Protein AF-A0A1B6KM30-F1 (afdb_monomer)

Solvent-accessible surface area (backbone atoms only — not comparable to full-atom values): 6094 Å² total; per-residue (Å²): 109,72,67,62,53,43,62,72,30,64,42,26,39,36,40,36,64,49,88,62,64,92,87,67,80,62,44,41,57,54,52,47,53,46,37,36,72,76,68,66,44,68,94,76,73,64,60,79,46,42,44,62,48,75,90,61,59,28,25,32,40,34,34,34,83,47,67,66,59,50,50,55,52,61,71,48,44,72,76,31,68,90,71,71,45,48,67,46,74,47,66,49,71,70,56,48,53,56,56,61,64,68,78,111

Organism: NCBI:txid36148

Nearest PDB structures (foldseek):
  3vai-assembly1_A  TM=5.964E-01  e=2.401E-02  Homo sapiens
  3h7h-assembly1_B  TM=3.916E-01  e=1.048E-01  Homo sapiens
  8p4c-assembly1_Z  TM=3.856E-01  e=1.121E-01  Homo sapiens
  8p4d-assembly1_Z  TM=3.856E-01  e=1.121E-01  Homo sapiens
  6gml-assembly1_Z  TM=3.856E-01  e=1.567E-01  Homo sapiens

pLDDT: mean 85.01, std 10.32, range [48.5, 95.44]

Foldseek 3Di:
DQVVVQVVQVQKKKKAQFDDDPPDPPVVVSVLCCCCVPVVDDSPFDWPDKDADDPPSRIMMTGGPDPVSVVSVVVRQVVCVPVRMHMDGDHPPVVVVVVVVVVD

Radius of gyration: 13.91 Å; Cα contacts (8 Å, |Δi|>4): 144; chains: 1; bounding box: 36×39×31 Å

Sequence (104 aa):
VVDLESRSMRNNLIFKGLKVPEKTTDYCRVVRDFCTSVMGSRDTLWINRAHPLGRNKSTIIAHIPDDADIFYIMSRVKSLKGTGYTVHRDFSWEIRQKRANLVK

Structure (mmCIF, N/CA/C/O backbone):
data_AF-A0A1B6KM30-F1
#
_entry.id   AF-A0A1B6KM30-F1
#
loop_
_atom_site.group_PDB
_atom_site.id
_atom_site.type_symbol
_atom_site.label_atom_id
_atom_site.label_alt_id
_atom_site.label_comp_id
_atom_site.label_asym_id
_atom_site.label_entity_id
_atom_site.label_seq_id
_atom_site.pdbx_PDB_ins_code
_atom_site.Cartn_x
_atom_site.Cartn_y
_atom_site.Cartn_z
_atom_site.occupancy
_atom_site.B_iso_or_equiv
_atom_site.auth_seq_id
_atom_site.auth_comp_id
_atom_site.auth_asym_id
_atom_site.auth_atom_id
_atom_site.pdbx_PDB_model_num
ATOM 1 N N . VAL A 1 1 ? 22.904 6.236 -8.048 1.00 56.16 1 VAL A N 1
ATOM 2 C CA . VAL A 1 1 ? 22.202 6.075 -6.750 1.00 56.16 1 VAL A CA 1
ATOM 3 C C . VAL A 1 1 ? 20.692 6.250 -6.916 1.00 56.16 1 VAL A C 1
ATOM 5 O O . VAL A 1 1 ? 19.988 5.273 -6.713 1.00 56.16 1 VAL A O 1
ATOM 8 N N . VAL A 1 2 ? 20.207 7.392 -7.428 1.00 59.72 2 VAL A N 1
ATOM 9 C CA . VAL A 1 2 ? 18.764 7.662 -7.658 1.00 59.72 2 VAL A CA 1
ATOM 10 C C . VAL A 1 2 ? 18.055 6.626 -8.556 1.00 59.72 2 VAL A C 1
ATOM 12 O O . VAL A 1 2 ? 16.908 6.275 -8.294 1.00 59.72 2 VAL A O 1
ATOM 15 N N . ASP A 1 3 ? 18.723 6.094 -9.589 1.00 65.31 3 ASP A N 1
ATOM 16 C CA . ASP A 1 3 ? 18.131 5.086 -10.495 1.00 65.31 3 ASP A CA 1
ATOM 17 C C . ASP A 1 3 ? 17.905 3.724 -9.805 1.00 65.31 3 ASP A C 1
ATOM 19 O O . ASP A 1 3 ? 16.849 3.115 -9.949 1.00 65.31 3 ASP A O 1
ATOM 23 N N . LEU A 1 4 ? 18.850 3.268 -8.975 1.00 65.88 4 LEU A N 1
ATOM 24 C CA . LEU A 1 4 ? 18.728 1.991 -8.255 1.00 65.88 4 LEU A CA 1
ATOM 25 C C . LEU A 1 4 ? 17.619 2.030 -7.197 1.00 65.88 4 LEU A C 1
ATOM 27 O O . LEU A 1 4 ? 16.844 1.084 -7.077 1.00 65.88 4 LEU A O 1
ATOM 31 N N . GLU A 1 5 ? 17.518 3.139 -6.468 1.00 64.81 5 GLU A N 1
ATOM 32 C CA . GLU A 1 5 ? 16.462 3.364 -5.480 1.00 64.81 5 GLU A CA 1
ATOM 33 C C . GLU A 1 5 ? 15.085 3.499 -6.149 1.00 64.81 5 GLU A C 1
ATOM 35 O O . GLU A 1 5 ? 14.112 2.875 -5.734 1.00 64.81 5 GLU A O 1
ATOM 40 N N . SER A 1 6 ? 15.004 4.214 -7.274 1.00 63.03 6 SER A N 1
ATOM 41 C CA . SER A 1 6 ? 13.756 4.324 -8.040 1.00 63.03 6 SER A CA 1
ATOM 42 C C . SER A 1 6 ? 13.281 2.971 -8.577 1.00 63.03 6 SER A C 1
ATOM 44 O O . SER A 1 6 ? 12.081 2.700 -8.578 1.00 63.03 6 SER A O 1
ATOM 46 N N . ARG A 1 7 ? 14.202 2.095 -9.005 1.00 66.50 7 ARG A N 1
ATOM 47 C CA . ARG A 1 7 ? 13.873 0.732 -9.453 1.00 66.50 7 ARG A CA 1
ATOM 48 C C . ARG A 1 7 ? 13.416 -0.164 -8.305 1.00 66.50 7 ARG A C 1
ATOM 50 O O . ARG A 1 7 ? 12.484 -0.938 -8.503 1.00 66.50 7 ARG A O 1
ATOM 57 N N . SER A 1 8 ? 14.018 -0.049 -7.119 1.00 67.56 8 SER A N 1
ATOM 58 C CA . SER A 1 8 ? 13.625 -0.855 -5.954 1.00 67.56 8 SER A CA 1
ATOM 59 C C . SER A 1 8 ? 12.277 -0.426 -5.357 1.00 67.56 8 SER A C 1
ATOM 61 O O . SER A 1 8 ? 11.554 -1.263 -4.817 1.00 67.56 8 SER A O 1
ATOM 63 N N . MET A 1 9 ? 11.913 0.855 -5.489 1.00 75.19 9 MET A N 1
ATOM 64 C CA . MET A 1 9 ? 10.659 1.428 -4.977 1.00 75.19 9 MET A CA 1
ATOM 65 C C . MET A 1 9 ? 9.504 1.396 -5.983 1.00 75.19 9 MET A C 1
ATOM 67 O O . MET A 1 9 ? 8.349 1.554 -5.593 1.00 75.19 9 MET A O 1
ATOM 71 N N . ARG A 1 10 ? 9.786 1.171 -7.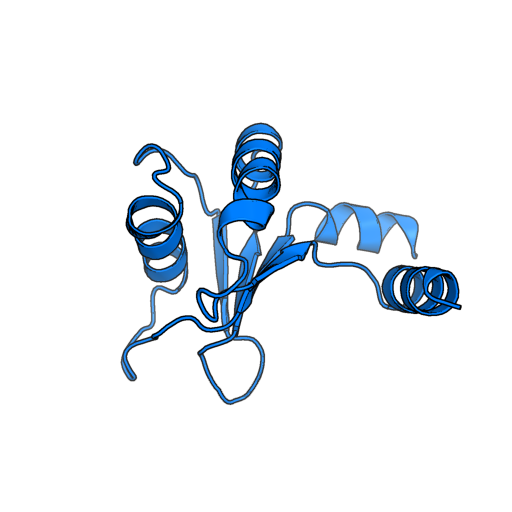274 1.00 80.00 10 ARG A N 1
ATOM 72 C CA . ARG A 1 10 ? 8.801 1.200 -8.373 1.00 80.00 10 ARG A CA 1
ATOM 73 C C . ARG A 1 10 ? 7.553 0.361 -8.096 1.00 80.00 10 ARG A C 1
ATOM 75 O O . ARG A 1 10 ? 6.451 0.738 -8.504 1.00 80.00 10 ARG A O 1
ATOM 82 N N . ASN A 1 11 ? 7.766 -0.749 -7.399 1.00 89.19 11 ASN A N 1
ATOM 83 C CA . ASN A 1 11 ? 6.772 -1.774 -7.136 1.00 89.19 11 ASN A CA 1
ATOM 84 C C . ASN A 1 11 ? 6.156 -1.663 -5.732 1.00 89.19 11 ASN A C 1
ATOM 86 O O . ASN A 1 11 ? 5.428 -2.549 -5.290 1.00 89.19 11 ASN A O 1
ATOM 90 N N . ASN A 1 12 ?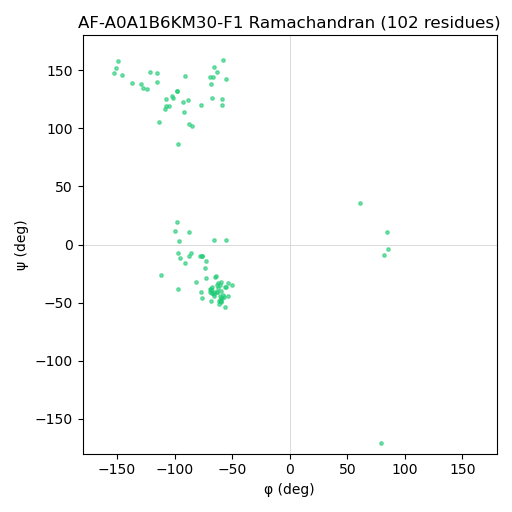 6.412 -0.554 -5.036 1.00 93.94 12 ASN A N 1
ATOM 91 C CA . ASN A 1 12 ? 5.823 -0.269 -3.741 1.00 93.94 12 ASN A CA 1
ATOM 92 C C . ASN A 1 12 ? 4.618 0.670 -3.880 1.00 93.94 12 ASN A C 1
ATOM 94 O O . ASN A 1 12 ? 4.690 1.739 -4.498 1.00 93.94 12 ASN A O 1
ATOM 98 N N . LEU A 1 13 ? 3.519 0.299 -3.227 1.00 94.81 13 LEU A N 1
ATOM 99 C CA . LEU A 1 13 ? 2.344 1.143 -3.044 1.00 94.81 13 LEU A CA 1
ATOM 100 C C . LEU A 1 13 ? 2.142 1.447 -1.559 1.00 94.81 13 LEU A C 1
ATOM 102 O O . LEU A 1 13 ? 2.294 0.578 -0.702 1.00 94.81 13 LEU A O 1
ATOM 106 N N . ILE A 1 14 ? 1.773 2.691 -1.265 1.00 95.06 14 ILE A N 1
ATOM 107 C CA . ILE A 1 14 ? 1.443 3.164 0.076 1.00 95.06 14 ILE A CA 1
ATOM 108 C C . ILE A 1 14 ? -0.073 3.307 0.183 1.00 95.06 14 ILE A C 1
ATOM 110 O O . ILE A 1 14 ? -0.683 4.125 -0.512 1.00 95.06 14 ILE A O 1
ATOM 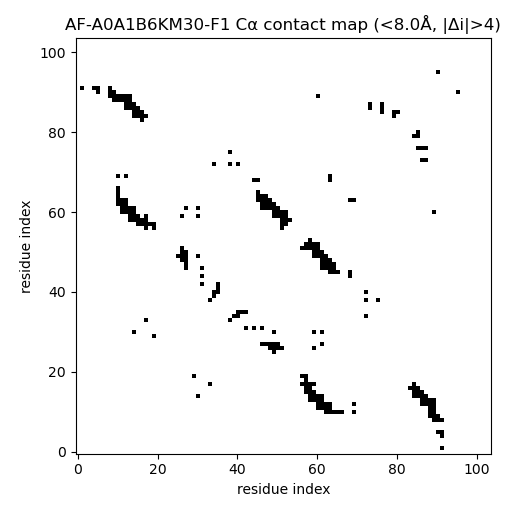114 N N . PHE A 1 15 ? -0.654 2.553 1.107 1.00 95.12 15 PHE A N 1
ATOM 115 C CA . PHE A 1 15 ? -2.068 2.536 1.454 1.00 95.12 15 PHE A CA 1
ATOM 116 C C . PHE A 1 15 ? -2.279 3.329 2.743 1.00 95.12 15 PHE A C 1
ATOM 118 O O . PHE A 1 15 ? -1.605 3.081 3.740 1.00 95.12 15 PHE A O 1
ATOM 125 N N . LYS A 1 16 ? -3.200 4.292 2.730 1.00 94.50 16 LYS A N 1
ATOM 126 C CA . LYS A 1 16 ? -3.515 5.176 3.862 1.00 94.50 16 LYS A CA 1
ATOM 127 C C . LYS A 1 16 ? -4.978 5.056 4.259 1.00 94.50 16 LYS A C 1
ATOM 129 O O . LYS A 1 16 ? -5.843 4.879 3.402 1.00 94.50 16 LYS A O 1
ATOM 134 N N . GLY A 1 17 ? -5.232 5.241 5.554 1.00 91.69 17 GLY A N 1
ATOM 135 C CA . GLY A 1 17 ? -6.574 5.209 6.138 1.00 91.69 17 GLY A CA 1
ATOM 136 C C . GLY A 1 17 ? -7.050 3.799 6.486 1.00 91.69 17 GLY A C 1
ATOM 137 O O . GLY A 1 17 ? -8.222 3.618 6.795 1.00 91.69 17 GLY A O 1
ATOM 138 N N . LEU A 1 18 ? -6.163 2.800 6.445 1.00 91.81 18 LEU A N 1
ATOM 139 C CA . LEU A 1 18 ? -6.525 1.415 6.724 1.00 91.81 18 LEU A CA 1
ATOM 140 C C . LEU A 1 18 ? -6.878 1.227 8.202 1.00 91.81 18 LEU A C 1
ATOM 142 O O . LEU A 1 18 ? -6.197 1.736 9.096 1.00 91.81 18 LEU A O 1
ATOM 146 N N . LYS A 1 19 ? -7.935 0.455 8.458 1.00 88.25 19 LYS A N 1
ATOM 147 C CA . LYS A 1 19 ? -8.300 0.014 9.806 1.00 88.25 19 LYS A CA 1
ATOM 148 C C . LYS A 1 19 ? -7.548 -1.274 10.108 1.00 88.25 19 LYS A C 1
ATOM 150 O O . LYS A 1 19 ? -7.896 -2.329 9.590 1.00 88.25 19 LYS A O 1
ATOM 155 N N . VAL A 1 20 ? -6.503 -1.172 10.923 1.00 87.62 20 VAL A N 1
ATOM 156 C CA . VAL A 1 20 ? -5.651 -2.309 11.284 1.00 87.62 20 VAL A CA 1
ATOM 157 C C . VAL A 1 20 ? -5.931 -2.718 12.729 1.00 87.62 20 VAL A C 1
ATOM 159 O O . VAL A 1 20 ? -5.714 -1.900 13.624 1.00 87.62 20 VAL A O 1
ATOM 162 N N . PRO A 1 21 ? -6.386 -3.958 12.986 1.00 85.62 21 PRO A N 1
ATOM 163 C CA . PRO A 1 21 ? -6.525 -4.474 14.346 1.00 85.62 21 PRO A CA 1
ATOM 164 C C . PRO A 1 21 ? -5.202 -4.390 15.121 1.00 85.62 21 PRO A C 1
ATOM 166 O O . PRO A 1 21 ? -4.139 -4.664 14.560 1.00 85.62 21 PRO A O 1
ATOM 169 N N . GLU A 1 22 ? -5.242 -4.069 16.417 1.00 81.56 22 GLU A N 1
ATOM 170 C CA . GLU A 1 22 ? -4.031 -3.805 17.219 1.00 81.56 22 GLU A CA 1
ATOM 171 C C . GLU A 1 22 ? -3.011 -4.953 17.199 1.00 81.56 22 GLU A C 1
ATOM 173 O O . GLU A 1 22 ? -1.801 -4.709 17.128 1.00 81.56 22 GLU A O 1
ATOM 178 N N . LYS A 1 23 ? -3.504 -6.198 17.185 1.00 85.19 23 LYS A N 1
ATOM 179 C CA . LYS A 1 23 ? -2.713 -7.439 17.198 1.00 85.19 23 LYS A CA 1
ATOM 180 C C . LYS A 1 23 ? -2.300 -7.938 15.806 1.00 85.19 23 LYS A C 1
ATOM 182 O O . LYS A 1 23 ? -1.823 -9.061 15.682 1.00 85.19 23 LYS A O 1
ATOM 187 N N . THR A 1 24 ? -2.480 -7.138 14.756 1.00 87.00 24 THR A N 1
ATOM 188 C CA . THR A 1 24 ? -2.115 -7.548 13.394 1.00 87.00 24 THR A CA 1
ATOM 189 C C . THR A 1 24 ? -0.604 -7.694 13.247 1.00 87.00 24 THR A C 1
ATOM 191 O O . THR A 1 24 ? 0.151 -6.750 13.495 1.00 87.00 24 THR A O 1
ATOM 194 N N . THR A 1 25 ? -0.186 -8.869 12.785 1.00 87.44 25 THR A N 1
ATOM 195 C CA . THR A 1 25 ? 1.187 -9.180 12.364 1.00 87.44 25 THR A CA 1
ATOM 196 C C . THR A 1 25 ? 1.287 -9.408 10.853 1.00 87.44 25 THR A C 1
ATOM 198 O O . THR A 1 25 ? 2.330 -9.130 10.268 1.00 87.44 25 THR A O 1
ATOM 201 N N . ASP A 1 26 ? 0.195 -9.830 10.207 1.00 92.69 26 ASP A N 1
ATOM 202 C CA . ASP A 1 26 ? 0.116 -10.054 8.761 1.00 92.69 26 ASP A CA 1
ATOM 203 C C . ASP A 1 26 ? -0.493 -8.846 8.032 1.00 92.69 26 ASP A C 1
ATOM 205 O O . ASP A 1 26 ? -1.698 -8.755 7.781 1.00 92.69 26 ASP A O 1
ATOM 209 N N . TYR A 1 27 ? 0.368 -7.894 7.684 1.00 94.12 27 TYR A N 1
ATOM 210 C CA . TYR A 1 27 ? -0.023 -6.712 6.914 1.00 94.12 27 TYR A CA 1
ATOM 211 C C . TYR A 1 27 ? -0.284 -7.029 5.434 1.00 94.12 27 TYR A C 1
ATOM 213 O O . TYR A 1 27 ? -0.981 -6.262 4.769 1.00 94.12 27 TYR A O 1
ATOM 221 N N . CYS A 1 28 ? 0.230 -8.150 4.911 1.00 94.62 28 CYS A N 1
ATOM 222 C CA . CYS A 1 28 ? -0.054 -8.577 3.542 1.00 94.62 28 CYS A CA 1
ATOM 223 C C . CYS A 1 28 ? -1.534 -8.935 3.410 1.00 94.62 28 CYS A C 1
ATOM 225 O O . CYS A 1 28 ? -2.194 -8.488 2.473 1.00 94.62 28 CYS A O 1
ATOM 227 N N . ARG A 1 29 ? -2.073 -9.677 4.384 1.00 92.81 29 ARG A N 1
ATOM 228 C CA . ARG A 1 29 ? -3.502 -9.989 4.442 1.00 92.81 29 ARG A CA 1
ATOM 229 C C . ARG A 1 29 ? -4.364 -8.735 4.529 1.00 92.81 29 ARG A C 1
ATOM 231 O O . ARG A 1 29 ? -5.299 -8.615 3.753 1.00 92.81 29 ARG A O 1
ATOM 238 N N . VAL A 1 30 ? -4.017 -7.770 5.382 1.00 93.62 30 VAL A N 1
ATOM 239 C CA . VAL A 1 30 ? -4.784 -6.512 5.497 1.00 93.62 30 VAL A CA 1
ATOM 240 C C . VAL A 1 30 ? -4.886 -5.775 4.162 1.00 93.62 30 VAL A C 1
ATOM 242 O O . VAL A 1 30 ? -5.959 -5.302 3.794 1.00 93.62 30 VAL A O 1
ATOM 245 N N . VAL A 1 31 ? -3.776 -5.664 3.430 1.00 93.88 31 VAL A N 1
ATOM 246 C CA . VAL A 1 31 ? -3.772 -4.984 2.128 1.00 93.88 31 VAL A CA 1
ATOM 247 C C . VAL A 1 31 ? -4.566 -5.786 1.093 1.00 93.88 31 VAL A C 1
ATOM 249 O O . VAL A 1 31 ? -5.304 -5.186 0.313 1.00 93.88 31 VAL A O 1
ATOM 252 N N . ARG A 1 32 ? -4.486 -7.124 1.112 1.00 92.62 32 ARG A N 1
ATOM 253 C CA . ARG A 1 32 ? -5.298 -7.984 0.236 1.00 92.62 32 ARG A CA 1
ATOM 254 C C . ARG A 1 32 ? -6.789 -7.803 0.508 1.00 92.62 32 ARG A C 1
ATOM 256 O O . ARG A 1 32 ? -7.534 -7.500 -0.417 1.00 92.62 32 ARG A O 1
ATOM 263 N N . ASP A 1 33 ? -7.191 -7.897 1.772 1.00 91.88 33 ASP A N 1
ATOM 264 C CA . ASP A 1 33 ? -8.580 -7.750 2.207 1.00 91.88 33 ASP A CA 1
ATOM 265 C C . ASP A 1 33 ? -9.126 -6.365 1.827 1.00 91.88 33 ASP A C 1
ATOM 267 O O . ASP A 1 33 ? -10.256 -6.245 1.352 1.00 91.88 33 ASP A O 1
ATOM 271 N N . PHE A 1 34 ? -8.314 -5.310 1.963 1.00 92.44 34 PHE A N 1
ATOM 272 C CA . PHE A 1 34 ? -8.661 -3.967 1.496 1.00 92.44 34 PHE A CA 1
ATOM 273 C C . PHE A 1 34 ? -8.876 -3.917 -0.023 1.00 92.44 34 PHE A C 1
ATOM 275 O O . PHE A 1 34 ? -9.884 -3.380 -0.483 1.00 92.44 34 PHE A O 1
ATOM 282 N N . CYS A 1 35 ? -7.961 -4.476 -0.815 1.00 90.94 35 CYS A N 1
ATOM 283 C CA . CYS A 1 35 ? -8.102 -4.481 -2.268 1.00 90.94 35 CYS A CA 1
ATOM 284 C C . CYS A 1 35 ? -9.340 -5.277 -2.718 1.00 90.94 35 CYS A C 1
ATOM 286 O O . CYS A 1 35 ? -10.079 -4.812 -3.590 1.00 90.94 35 CYS A O 1
ATOM 288 N N . THR A 1 36 ? -9.626 -6.422 -2.093 1.00 90.25 36 THR A N 1
ATOM 289 C CA . THR A 1 36 ? -10.802 -7.236 -2.429 1.00 90.25 36 THR A CA 1
ATOM 290 C C . THR A 1 36 ? -12.093 -6.517 -2.036 1.00 90.25 36 THR A C 1
ATOM 292 O O . THR A 1 36 ? -12.991 -6.371 -2.863 1.00 90.25 36 THR A O 1
ATOM 295 N N . SER A 1 37 ? -12.178 -5.989 -0.810 1.00 87.94 37 SER A N 1
ATOM 296 C CA . SER A 1 37 ? -13.411 -5.380 -0.283 1.00 87.94 37 SER A CA 1
ATOM 297 C C . SER A 1 37 ? -13.708 -3.977 -0.817 1.00 87.94 37 SER A C 1
ATOM 299 O O . SER A 1 37 ? -14.861 -3.667 -1.106 1.00 87.94 37 SER A O 1
ATOM 301 N N . VAL A 1 38 ? -12.693 -3.117 -0.952 1.00 85.69 38 VAL A N 1
ATOM 302 C CA . VAL A 1 38 ? -12.876 -1.700 -1.317 1.00 85.69 38 VAL A CA 1
ATOM 303 C C . VAL A 1 38 ? -12.660 -1.470 -2.807 1.00 85.69 38 VAL A C 1
ATOM 305 O O . VAL A 1 38 ? -13.368 -0.674 -3.420 1.00 85.69 38 VAL A O 1
ATOM 308 N N . MET A 1 39 ? -11.682 -2.151 -3.410 1.00 83.44 39 MET A N 1
ATOM 309 C CA . MET A 1 39 ? -11.363 -1.972 -4.829 1.00 83.44 39 MET A CA 1
ATOM 310 C C . MET A 1 39 ? -12.012 -3.025 -5.727 1.00 83.44 39 MET A C 1
ATOM 312 O O . MET A 1 39 ? -11.932 -2.888 -6.949 1.00 83.44 39 MET A O 1
ATOM 316 N N . GLY A 1 40 ? -12.650 -4.060 -5.171 1.00 80.50 40 GLY A N 1
ATOM 317 C CA . GLY A 1 40 ? -13.227 -5.157 -5.947 1.00 80.50 40 GLY A CA 1
ATOM 318 C C . GLY A 1 40 ? -12.171 -5.906 -6.760 1.00 80.50 40 GLY A C 1
ATOM 319 O O . GLY A 1 40 ? -12.411 -6.237 -7.922 1.00 80.50 40 GLY A O 1
ATOM 320 N N . SER A 1 41 ? -10.954 -6.067 -6.228 1.00 74.69 41 SER A N 1
ATOM 321 C CA . SER A 1 41 ? -9.925 -6.890 -6.870 1.00 74.69 41 SER A CA 1
ATOM 322 C C . SER A 1 41 ? -10.318 -8.359 -6.909 1.00 74.69 41 SER A C 1
ATOM 324 O O . SER A 1 41 ? -11.044 -8.845 -6.047 1.00 74.69 41 SER A O 1
ATOM 326 N N . ARG A 1 42 ? -9.788 -9.081 -7.901 1.00 67.19 42 ARG A N 1
ATOM 327 C CA . ARG A 1 42 ? -9.796 -10.545 -7.870 1.00 67.19 42 ARG A CA 1
ATOM 328 C C . ARG A 1 42 ? -8.964 -11.004 -6.671 1.00 67.19 42 ARG A C 1
ATOM 330 O O . ARG A 1 42 ? -7.973 -10.357 -6.332 1.00 67.19 42 ARG A O 1
ATOM 337 N N . ASP A 1 43 ? -9.333 -12.133 -6.080 1.00 66.56 43 ASP A N 1
ATOM 338 C CA . ASP A 1 43 ? -8.678 -12.709 -4.892 1.00 66.56 43 ASP A CA 1
ATOM 339 C C . ASP A 1 43 ? -7.220 -13.164 -5.137 1.00 66.56 43 ASP A C 1
ATOM 341 O O . ASP A 1 43 ? -6.558 -13.726 -4.270 1.00 66.56 43 ASP A O 1
ATOM 345 N N . THR A 1 44 ? -6.700 -12.911 -6.339 1.00 72.56 44 THR A N 1
ATOM 346 C CA . THR A 1 44 ? -5.398 -13.351 -6.837 1.00 72.56 44 THR A CA 1
ATOM 347 C C . THR A 1 44 ? -4.285 -12.315 -6.678 1.00 72.56 44 THR A C 1
ATOM 349 O O . THR A 1 44 ? -3.178 -12.581 -7.134 1.00 72.56 44 THR A O 1
ATOM 352 N N . LEU A 1 45 ? -4.539 -11.145 -6.070 1.00 86.81 45 LEU A N 1
ATOM 353 C CA . LEU A 1 45 ? -3.502 -10.118 -5.884 1.00 86.81 45 LEU A CA 1
ATOM 354 C C . LEU A 1 45 ? -2.319 -10.664 -5.074 1.00 86.81 45 LEU A C 1
ATOM 356 O O . LEU A 1 45 ? -2.461 -11.034 -3.896 1.00 86.81 45 LEU A O 1
ATOM 360 N N . TRP A 1 46 ? -1.132 -10.648 -5.683 1.00 88.88 46 TRP A N 1
ATOM 361 C CA . TRP A 1 46 ? 0.080 -11.108 -5.020 1.00 88.88 46 TRP A CA 1
ATOM 362 C C . TRP A 1 46 ? 0.801 -9.955 -4.324 1.00 88.88 46 TRP A C 1
ATOM 364 O O . TRP A 1 46 ? 1.358 -9.045 -4.935 1.00 88.88 46 TRP A O 1
ATOM 374 N N . ILE A 1 47 ? 0.837 -10.034 -2.995 1.00 92.81 47 ILE A N 1
ATOM 375 C CA . ILE A 1 47 ? 1.588 -9.118 -2.141 1.00 92.81 47 ILE A CA 1
ATOM 376 C C . ILE A 1 47 ? 2.783 -9.881 -1.580 1.00 92.81 47 ILE A C 1
ATOM 378 O O . ILE A 1 47 ? 2.607 -10.848 -0.841 1.00 92.81 47 ILE A O 1
ATOM 382 N N . ASN A 1 48 ? 3.995 -9.449 -1.933 1.00 93.56 48 ASN A N 1
ATOM 383 C CA . ASN A 1 48 ? 5.229 -10.112 -1.501 1.00 93.56 48 ASN A CA 1
ATOM 384 C C . ASN A 1 48 ? 5.565 -9.784 -0.043 1.00 93.56 48 ASN A C 1
ATOM 386 O O . ASN A 1 48 ? 5.888 -10.658 0.752 1.00 93.56 48 ASN A O 1
ATOM 390 N N . ARG A 1 49 ? 5.481 -8.500 0.314 1.00 94.19 49 ARG A N 1
ATOM 391 C CA . ARG A 1 49 ? 5.743 -8.011 1.672 1.00 94.19 49 ARG A CA 1
ATOM 392 C C . ARG A 1 49 ? 4.961 -6.738 1.942 1.00 94.19 49 ARG A C 1
ATOM 394 O O . ARG A 1 49 ? 4.795 -5.922 1.037 1.00 94.19 49 ARG A O 1
ATOM 401 N N . ALA A 1 50 ? 4.550 -6.545 3.188 1.00 95.06 50 ALA A N 1
ATOM 402 C CA . ALA A 1 50 ? 3.899 -5.328 3.642 1.00 95.06 50 ALA A CA 1
ATOM 403 C C . ALA A 1 50 ? 4.285 -5.018 5.088 1.00 95.06 50 ALA A C 1
ATOM 405 O O . ALA A 1 50 ? 4.500 -5.927 5.889 1.00 95.06 50 ALA A O 1
ATOM 406 N N . HIS A 1 51 ? 4.387 -3.734 5.416 1.00 93.69 51 HIS A N 1
ATOM 407 C CA . HIS A 1 51 ? 4.689 -3.276 6.769 1.00 93.69 51 HIS A CA 1
ATOM 408 C C . HIS A 1 51 ? 4.069 -1.900 7.038 1.00 93.69 51 HIS A C 1
ATOM 410 O O . HIS A 1 51 ? 3.858 -1.120 6.103 1.00 93.69 51 HIS A O 1
ATOM 416 N N . PRO A 1 52 ? 3.748 -1.585 8.304 1.00 93.69 52 PRO A N 1
ATOM 417 C CA . PRO A 1 52 ? 3.201 -0.289 8.657 1.00 93.69 52 PRO A CA 1
ATOM 418 C C . PRO A 1 52 ? 4.268 0.800 8.504 1.00 93.69 52 PRO A C 1
ATOM 420 O O . PRO A 1 52 ? 5.443 0.594 8.807 1.00 93.69 52 PRO A O 1
ATOM 423 N N . LEU A 1 53 ? 3.840 1.981 8.069 1.00 89.81 53 LEU A N 1
ATOM 424 C CA . LEU A 1 53 ? 4.630 3.203 8.096 1.00 89.81 53 LEU A CA 1
ATOM 425 C C . LEU A 1 53 ? 4.192 4.065 9.282 1.00 89.81 53 LEU A C 1
ATOM 427 O O . LEU A 1 53 ? 3.023 4.427 9.398 1.00 89.81 53 LEU A O 1
ATOM 431 N N . GLY A 1 54 ? 5.154 4.454 10.119 1.00 81.38 54 GLY A N 1
ATOM 432 C CA . GLY A 1 54 ? 4.911 5.323 11.270 1.00 81.38 54 GLY A CA 1
ATOM 433 C C . GLY A 1 54 ? 4.309 4.602 12.481 1.00 81.38 54 GLY A C 1
ATOM 434 O O . GLY A 1 54 ? 4.256 3.377 12.549 1.00 81.38 54 GLY A O 1
ATOM 435 N N . ARG A 1 55 ? 3.897 5.387 13.485 1.00 74.56 55 ARG A N 1
ATOM 436 C CA . ARG A 1 55 ? 3.370 4.867 14.763 1.00 74.56 55 ARG A CA 1
ATOM 437 C C . ARG A 1 55 ? 1.899 4.460 14.673 1.00 74.56 55 ARG A C 1
ATOM 439 O O . ARG A 1 55 ? 1.470 3.522 15.337 1.00 74.56 55 ARG A O 1
ATOM 446 N N . ASN A 1 56 ? 1.128 5.160 13.846 1.00 73.00 56 ASN A N 1
ATOM 447 C CA . ASN A 1 56 ? -0.253 4.833 13.536 1.00 73.00 56 ASN A CA 1
ATOM 448 C C . ASN A 1 56 ? -0.262 3.805 12.398 1.00 73.00 56 ASN A C 1
ATOM 450 O O . ASN A 1 56 ? -0.094 4.152 11.235 1.00 73.00 56 ASN A O 1
ATOM 454 N N . LYS A 1 57 ? -0.482 2.526 12.728 1.00 82.69 57 LYS A N 1
ATOM 455 C CA . LYS A 1 57 ? -0.502 1.377 11.794 1.00 82.69 57 LYS A CA 1
ATOM 456 C C . LYS A 1 57 ? -1.494 1.502 10.612 1.00 82.69 57 LYS A C 1
ATOM 458 O O . LYS A 1 57 ? -1.635 0.567 9.839 1.00 82.69 57 LYS A O 1
ATOM 463 N N . SER A 1 58 ? -2.189 2.631 10.467 1.00 87.38 58 SER A N 1
ATOM 464 C CA . SER A 1 58 ? -3.157 2.943 9.412 1.00 87.38 58 SER A CA 1
ATOM 465 C C . SER A 1 58 ? -2.538 3.300 8.060 1.00 87.38 58 SER A C 1
ATOM 467 O O . SER A 1 58 ? -3.261 3.411 7.065 1.00 87.38 58 SER A O 1
ATOM 469 N N . THR A 1 59 ? -1.220 3.500 8.014 1.00 94.06 59 THR A N 1
ATOM 470 C CA . THR A 1 59 ? -0.472 3.597 6.761 1.00 94.06 59 THR A CA 1
ATOM 471 C C . THR A 1 59 ? 0.348 2.331 6.583 1.00 94.06 59 THR A C 1
ATOM 473 O O . THR A 1 59 ? 1.131 1.990 7.462 1.00 94.06 59 THR A O 1
ATOM 476 N N . ILE A 1 60 ? 0.188 1.640 5.459 1.00 95.44 60 ILE A N 1
ATOM 477 C CA . ILE A 1 60 ? 0.943 0.429 5.126 1.00 95.44 60 ILE A CA 1
ATOM 478 C C . ILE A 1 60 ? 1.631 0.650 3.787 1.00 95.44 60 ILE A C 1
ATOM 480 O O . ILE A 1 60 ? 1.001 1.101 2.832 1.00 95.44 60 ILE A O 1
ATOM 484 N N . ILE A 1 61 ? 2.910 0.307 3.706 1.00 95.12 61 ILE A N 1
ATOM 485 C CA . ILE A 1 61 ? 3.609 0.152 2.433 1.00 95.12 61 ILE A CA 1
ATOM 486 C C . ILE A 1 61 ? 3.646 -1.329 2.070 1.00 95.12 61 ILE A C 1
ATOM 488 O O . ILE A 1 61 ? 3.969 -2.175 2.906 1.00 95.12 61 ILE A O 1
ATOM 492 N N . ALA A 1 62 ? 3.296 -1.643 0.828 1.00 95.44 62 ALA A N 1
ATOM 493 C CA . ALA A 1 62 ? 3.287 -3.002 0.312 1.00 95.44 62 ALA A CA 1
ATOM 494 C C . ALA A 1 62 ? 4.053 -3.082 -1.005 1.00 95.44 62 ALA A C 1
ATOM 496 O O . ALA A 1 62 ? 3.908 -2.219 -1.869 1.00 95.44 62 ALA A O 1
ATOM 497 N N . HIS A 1 63 ? 4.846 -4.138 -1.149 1.00 95.00 63 HIS A N 1
ATOM 498 C CA . HIS A 1 63 ? 5.536 -4.479 -2.383 1.00 95.00 63 HIS A CA 1
ATOM 499 C C . HIS A 1 63 ? 4.683 -5.444 -3.206 1.00 95.00 63 HIS A C 1
ATOM 501 O O . HIS A 1 63 ? 4.385 -6.559 -2.759 1.00 95.00 63 HIS A O 1
ATOM 507 N N . ILE A 1 64 ? 4.374 -5.035 -4.431 1.00 93.69 64 ILE A N 1
ATOM 508 C CA . ILE A 1 64 ? 3.554 -5.763 -5.397 1.00 93.69 64 ILE A CA 1
ATOM 509 C C . ILE A 1 64 ? 4.460 -6.167 -6.564 1.00 93.69 64 ILE A C 1
ATOM 511 O O . ILE A 1 64 ? 4.877 -5.302 -7.329 1.00 93.69 64 ILE A O 1
ATOM 515 N N . PRO A 1 65 ? 4.852 -7.448 -6.686 1.00 90.69 65 PRO A N 1
ATOM 516 C CA . PRO A 1 65 ? 5.823 -7.869 -7.697 1.00 90.69 65 PRO A CA 1
ATOM 517 C C . PRO A 1 65 ? 5.344 -7.669 -9.130 1.00 90.69 65 PRO A C 1
ATOM 519 O O . PRO A 1 65 ? 6.162 -7.354 -9.989 1.00 90.69 65 PRO A O 1
ATOM 522 N N . ASP A 1 66 ? 4.047 -7.855 -9.372 1.00 90.12 66 ASP A N 1
ATOM 523 C CA . ASP A 1 66 ? 3.469 -7.808 -10.708 1.00 90.12 66 ASP A CA 1
ATOM 524 C C . ASP A 1 66 ? 3.061 -6.377 -11.095 1.00 90.12 66 ASP A C 1
ATOM 526 O O . ASP A 1 66 ? 2.276 -5.708 -10.414 1.00 90.12 66 ASP A O 1
ATOM 530 N N . ASP A 1 67 ? 3.585 -5.911 -12.228 1.00 88.19 67 ASP A N 1
ATOM 531 C CA . ASP A 1 67 ? 3.252 -4.608 -12.797 1.00 88.19 67 ASP A CA 1
ATOM 532 C C . ASP A 1 67 ? 1.766 -4.542 -13.224 1.00 88.19 67 ASP A C 1
ATOM 534 O O . ASP A 1 67 ? 1.164 -3.463 -13.172 1.00 88.19 67 ASP A O 1
ATOM 538 N N . ALA A 1 68 ? 1.145 -5.675 -13.587 1.00 89.19 68 ALA A N 1
ATOM 539 C CA . ALA A 1 68 ? -0.279 -5.755 -13.919 1.00 89.19 68 ALA A CA 1
ATOM 540 C C . ALA A 1 68 ? -1.168 -5.468 -12.698 1.00 89.19 68 ALA A C 1
ATOM 542 O O . ALA A 1 68 ? -2.119 -4.686 -12.794 1.00 89.19 68 ALA A O 1
ATOM 543 N N . ASP A 1 69 ? -0.814 -6.018 -11.535 1.00 90.06 69 ASP A N 1
ATOM 544 C CA . ASP A 1 69 ? -1.507 -5.778 -10.266 1.00 90.06 69 ASP A CA 1
ATOM 545 C C . ASP A 1 69 ? -1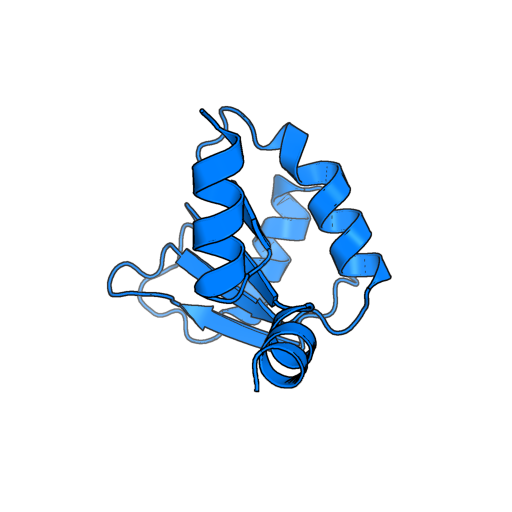.366 -4.315 -9.825 1.00 90.06 69 ASP A C 1
ATOM 547 O O . ASP A 1 69 ? -2.340 -3.677 -9.408 1.00 90.06 69 ASP A O 1
ATOM 551 N N . ILE A 1 70 ? -0.173 -3.732 -9.990 1.00 91.38 70 ILE A N 1
ATOM 552 C CA . ILE A 1 70 ? 0.050 -2.301 -9.744 1.00 91.38 70 ILE A CA 1
ATOM 553 C C . ILE A 1 70 ? -0.840 -1.461 -10.656 1.00 91.38 70 ILE A C 1
ATOM 555 O O . ILE A 1 70 ? -1.501 -0.531 -10.185 1.00 91.38 70 ILE A O 1
ATOM 559 N N . PHE A 1 71 ? -0.860 -1.752 -11.958 1.00 89.62 71 PHE A N 1
ATOM 560 C CA . PHE A 1 71 ? -1.677 -1.011 -12.914 1.00 89.62 71 PHE A CA 1
ATOM 561 C C . PHE A 1 71 ? -3.164 -1.107 -12.564 1.00 89.62 71 PHE A C 1
ATOM 563 O O . PHE A 1 71 ? -3.858 -0.086 -12.525 1.00 89.62 71 PHE A O 1
ATOM 570 N N . TYR A 1 72 ? -3.633 -2.309 -12.231 1.00 89.94 72 TYR A N 1
ATOM 571 C CA . TYR A 1 72 ? -5.000 -2.552 -11.798 1.00 89.94 72 TYR A CA 1
ATOM 572 C C . TYR A 1 72 ? -5.371 -1.695 -10.585 1.00 89.94 72 TYR A C 1
ATOM 574 O O . TYR A 1 72 ? -6.343 -0.937 -10.642 1.00 89.94 72 TYR A O 1
ATOM 582 N N . ILE A 1 73 ? -4.574 -1.747 -9.514 1.00 91.56 73 ILE A N 1
ATOM 583 C CA . ILE A 1 73 ? -4.816 -0.969 -8.292 1.00 91.56 73 ILE A CA 1
ATOM 584 C C . ILE A 1 73 ? -4.818 0.527 -8.609 1.00 91.56 73 ILE A C 1
ATOM 586 O O . ILE A 1 73 ? -5.758 1.239 -8.252 1.00 91.56 73 ILE A O 1
ATOM 590 N N . MET A 1 74 ? -3.806 1.006 -9.337 1.00 91.69 74 MET A N 1
ATOM 591 C CA . MET A 1 74 ? -3.665 2.423 -9.679 1.00 91.69 74 MET A CA 1
ATOM 592 C C . MET A 1 74 ? -4.822 2.943 -10.544 1.00 91.69 74 MET A C 1
ATOM 594 O O . MET A 1 74 ? -5.238 4.089 -10.367 1.00 91.69 74 MET A O 1
ATOM 598 N N . SER A 1 75 ? -5.391 2.110 -11.423 1.00 90.94 75 SER A N 1
ATOM 599 C CA . SER A 1 75 ? -6.565 2.470 -12.233 1.00 90.94 75 SER A CA 1
ATOM 600 C C . SER A 1 75 ? -7.819 2.735 -11.387 1.00 90.94 75 SER A C 1
ATOM 602 O O . SER A 1 75 ? -8.665 3.546 -11.768 1.00 90.94 75 SER A O 1
ATOM 604 N N . ARG A 1 76 ? -7.905 2.121 -10.200 1.00 90.38 76 ARG A N 1
ATOM 605 C CA . ARG A 1 76 ? -9.048 2.219 -9.281 1.00 90.38 76 ARG A CA 1
ATOM 606 C C . ARG A 1 76 ? -8.885 3.278 -8.202 1.00 90.38 76 ARG A C 1
ATOM 608 O O . ARG A 1 76 ? -9.862 3.656 -7.576 1.00 90.38 76 ARG A O 1
ATOM 615 N N . VAL A 1 77 ? -7.695 3.847 -8.019 1.00 91.94 77 VAL A N 1
ATOM 616 C CA . VAL A 1 77 ? -7.445 4.871 -6.984 1.00 91.94 77 VAL A CA 1
ATOM 617 C C . VAL A 1 77 ? -8.416 6.049 -7.067 1.00 91.94 77 VAL A C 1
ATOM 619 O O . VAL A 1 77 ? -8.812 6.592 -6.037 1.00 91.94 77 VAL A O 1
ATOM 622 N N . LYS A 1 78 ? -8.856 6.427 -8.274 1.00 88.88 78 LYS A N 1
ATOM 623 C CA . LYS A 1 78 ? -9.835 7.509 -8.457 1.00 88.88 78 LYS A CA 1
ATOM 624 C C . LYS A 1 78 ? -11.170 7.235 -7.753 1.00 88.88 78 LYS A C 1
ATOM 626 O O . LYS A 1 78 ? -11.783 8.190 -7.282 1.00 88.88 78 LYS A O 1
ATOM 631 N N . SER A 1 79 ? -11.598 5.974 -7.636 1.00 89.75 79 SER A N 1
ATOM 632 C CA . SER A 1 79 ? -12.848 5.615 -6.952 1.00 89.75 79 SER A CA 1
ATOM 633 C C . SER A 1 79 ? -12.758 5.744 -5.431 1.00 89.75 79 SER A C 1
ATOM 635 O O . SER A 1 79 ? -13.784 5.767 -4.764 1.00 89.75 79 SER A O 1
ATOM 637 N N . LEU A 1 80 ? -11.551 5.872 -4.868 1.00 90.62 80 LEU A N 1
ATOM 638 C CA . LEU A 1 80 ? -11.366 6.081 -3.431 1.00 90.62 80 LEU A CA 1
ATOM 639 C C . LEU A 1 80 ? -11.644 7.525 -2.993 1.00 90.62 80 LEU A C 1
ATOM 641 O O . LEU A 1 80 ? -11.678 7.808 -1.792 1.00 90.62 80 LEU A O 1
ATOM 645 N N . LYS A 1 81 ? -11.820 8.468 -3.925 1.00 89.69 81 LYS A N 1
ATOM 646 C CA . LYS A 1 81 ? -12.050 9.874 -3.580 1.00 89.69 81 LYS A CA 1
ATOM 647 C C . LYS A 1 81 ? -13.305 10.006 -2.706 1.00 89.69 81 LYS A C 1
ATOM 649 O O . LYS A 1 81 ? -14.378 9.557 -3.085 1.00 89.69 81 LYS A O 1
ATOM 654 N N . GLY A 1 82 ? -13.159 10.635 -1.539 1.00 89.56 82 GLY A N 1
ATOM 655 C CA . GLY A 1 82 ? -14.252 10.821 -0.574 1.00 89.56 82 GLY A CA 1
ATOM 656 C C . GLY A 1 82 ? -14.480 9.646 0.385 1.00 89.56 82 GLY A C 1
ATOM 657 O O . GLY A 1 82 ? -15.276 9.777 1.304 1.00 89.56 82 GLY A O 1
ATOM 658 N N . THR A 1 83 ? -13.754 8.532 0.237 1.00 89.81 83 THR A N 1
ATOM 659 C CA . THR A 1 83 ? -13.895 7.349 1.115 1.00 89.81 83 THR A CA 1
ATOM 660 C C . TH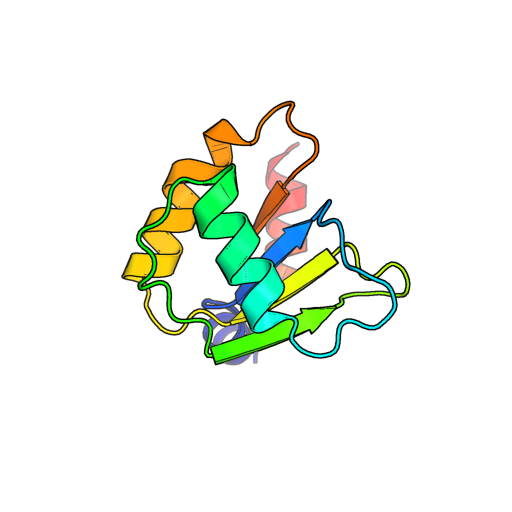R A 1 83 ? -13.017 7.399 2.371 1.00 89.81 83 THR A C 1
ATOM 662 O O . THR A 1 83 ? -13.145 6.555 3.252 1.00 89.81 83 THR A O 1
ATOM 665 N N . GLY A 1 84 ? -12.089 8.359 2.449 1.00 90.69 84 GLY A N 1
ATOM 666 C CA . GLY A 1 84 ? -11.063 8.425 3.497 1.00 90.69 84 GLY A CA 1
ATOM 667 C C . GLY A 1 84 ? -9.839 7.535 3.239 1.00 90.69 84 GLY A C 1
ATOM 668 O O . GLY A 1 84 ? -8.824 7.693 3.915 1.00 90.69 84 GLY A O 1
ATOM 669 N N . TYR A 1 85 ? -9.885 6.660 2.228 1.00 94.44 85 TYR A N 1
ATOM 670 C CA . TYR A 1 85 ? -8.741 5.857 1.798 1.00 94.44 85 TYR A CA 1
ATOM 671 C C . TYR A 1 85 ? -7.932 6.565 0.713 1.00 94.44 85 TYR A C 1
ATOM 673 O O . TYR A 1 85 ? -8.472 7.249 -0.155 1.00 94.44 85 TYR A O 1
ATOM 681 N N . THR A 1 86 ? -6.613 6.383 0.735 1.00 93.94 86 THR A N 1
ATOM 682 C CA . THR A 1 86 ? -5.723 6.859 -0.336 1.00 93.94 86 THR A CA 1
ATOM 683 C C . THR A 1 86 ? -4.698 5.793 -0.676 1.00 93.94 86 THR A C 1
ATOM 685 O O . THR A 1 86 ? -4.114 5.194 0.224 1.00 93.94 86 THR A O 1
ATOM 688 N N . VAL A 1 87 ? -4.415 5.615 -1.966 1.00 94.12 87 VAL A N 1
ATOM 689 C CA . VAL A 1 87 ? -3.315 4.770 -2.443 1.00 94.12 87 VAL A CA 1
ATOM 690 C C . VAL A 1 87 ? -2.443 5.567 -3.405 1.00 94.12 87 VAL A C 1
ATOM 692 O O . VAL A 1 87 ? -2.950 6.295 -4.255 1.00 94.12 87 VAL A O 1
ATOM 695 N N . HIS A 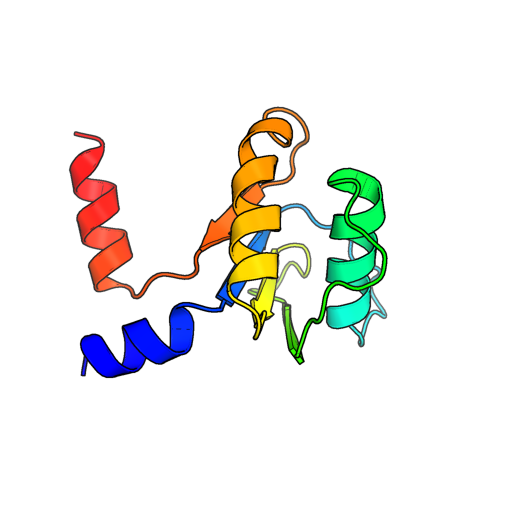1 88 ? -1.126 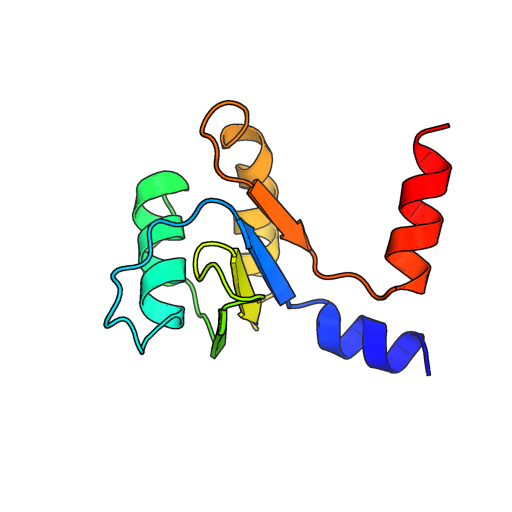5.481 -3.243 1.00 91.50 88 HIS A N 1
ATOM 696 C CA . HIS A 1 88 ? -0.160 6.169 -4.101 1.00 91.50 88 HIS A CA 1
ATOM 697 C C . HIS A 1 88 ? 1.132 5.367 -4.217 1.00 91.50 88 HIS A C 1
ATOM 699 O O . HIS A 1 88 ? 1.441 4.545 -3.357 1.00 91.50 88 HIS A O 1
ATOM 705 N N . ARG A 1 89 ? 1.891 5.619 -5.287 1.00 90.75 89 ARG A N 1
ATOM 706 C CA . ARG A 1 89 ? 3.215 5.023 -5.471 1.00 90.75 89 ARG A CA 1
ATOM 707 C C . ARG A 1 89 ? 4.190 5.541 -4.424 1.00 90.75 89 ARG A C 1
ATOM 709 O O . ARG A 1 89 ? 4.149 6.723 -4.064 1.00 90.75 89 ARG A O 1
ATOM 716 N N . ASP A 1 90 ? 5.082 4.662 -3.995 1.00 86.31 90 ASP A N 1
ATOM 717 C CA . ASP A 1 90 ? 6.259 5.068 -3.253 1.00 86.31 90 ASP A CA 1
ATOM 718 C C . ASP A 1 90 ? 7.289 5.657 -4.222 1.00 86.31 90 ASP A C 1
ATOM 720 O O . ASP A 1 90 ? 7.717 5.023 -5.185 1.00 86.31 90 ASP A O 1
ATOM 724 N N . PHE A 1 91 ? 7.643 6.914 -4.000 1.00 79.62 91 PHE A N 1
ATOM 725 C CA . PHE A 1 91 ? 8.620 7.634 -4.807 1.00 79.62 91 PHE A CA 1
ATOM 726 C C . PHE A 1 91 ? 9.827 7.981 -3.945 1.00 79.62 91 PHE A C 1
ATOM 728 O O . PHE A 1 91 ? 9.644 8.288 -2.763 1.00 79.62 91 PHE A O 1
ATOM 735 N N . SER A 1 92 ? 11.023 8.019 -4.542 1.00 76.38 92 SER A N 1
ATOM 736 C CA . SER A 1 92 ? 12.212 8.550 -3.866 1.00 76.38 92 SER A CA 1
ATOM 737 C C . SER A 1 92 ? 11.979 9.996 -3.421 1.00 76.38 92 SER A C 1
ATOM 739 O O . SER A 1 92 ? 11.108 10.704 -3.951 1.00 76.38 92 SER A O 1
ATOM 741 N N . TRP A 1 93 ? 12.762 10.451 -2.446 1.00 77.25 93 TRP A N 1
ATOM 742 C CA . TRP A 1 93 ? 12.672 11.816 -1.934 1.00 77.25 93 TRP A CA 1
ATOM 743 C C . TRP A 1 93 ? 12.775 12.865 -3.052 1.00 77.25 93 TRP A C 1
ATOM 745 O O . TRP A 1 93 ? 11.954 13.782 -3.119 1.00 77.25 93 TRP A O 1
ATOM 755 N N . GLU A 1 94 ? 13.710 12.691 -3.987 1.00 77.94 94 GLU A N 1
ATOM 756 C CA . GLU A 1 94 ? 13.921 13.615 -5.103 1.00 77.94 94 GLU A CA 1
ATOM 757 C C . GLU A 1 94 ? 12.702 13.679 -6.028 1.00 77.94 94 GLU A C 1
ATOM 759 O O . GLU A 1 94 ? 12.310 14.760 -6.474 1.00 77.94 94 GLU A O 1
ATOM 764 N N . ILE A 1 95 ? 12.070 12.537 -6.315 1.00 78.00 95 ILE A N 1
ATOM 765 C CA . ILE A 1 95 ? 10.867 12.495 -7.153 1.00 78.00 95 ILE A CA 1
ATOM 766 C C . ILE A 1 95 ? 9.688 13.149 -6.424 1.00 78.00 95 ILE A C 1
ATOM 768 O O . ILE A 1 95 ? 8.924 13.893 -7.047 1.00 78.00 95 ILE A O 1
ATOM 772 N N . ARG A 1 96 ? 9.545 12.933 -5.108 1.00 77.88 96 ARG A N 1
ATOM 773 C CA . ARG A 1 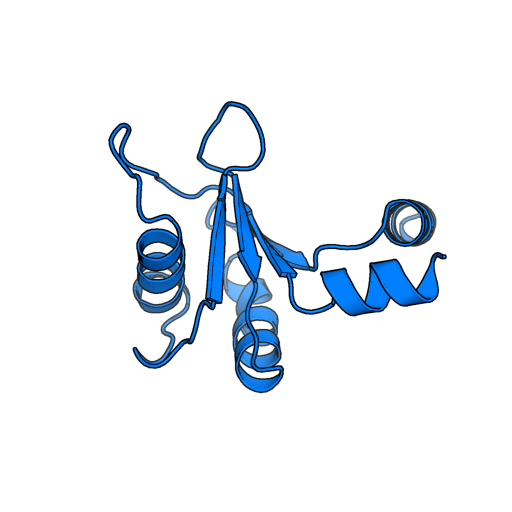96 ? 8.516 13.605 -4.294 1.00 77.88 96 ARG A CA 1
ATOM 774 C C . ARG A 1 96 ? 8.674 15.127 -4.352 1.00 77.88 96 ARG A C 1
ATOM 776 O O . ARG A 1 96 ? 7.691 15.816 -4.612 1.00 77.88 96 ARG A O 1
ATOM 783 N N . GLN A 1 97 ? 9.900 15.632 -4.194 1.00 80.75 97 GLN A N 1
ATOM 784 C 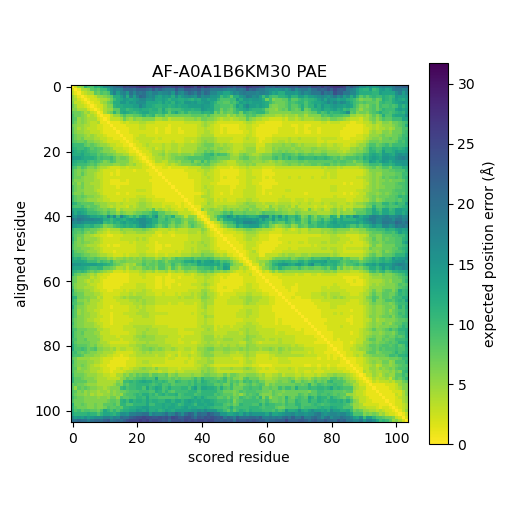CA . GLN A 1 97 ? 10.224 17.062 -4.292 1.00 80.75 97 GLN A CA 1
ATOM 785 C C . GLN A 1 97 ? 9.893 17.634 -5.677 1.00 80.75 97 GLN A C 1
ATOM 787 O O . GLN A 1 97 ? 9.201 18.646 -5.785 1.00 80.75 97 GLN A O 1
ATOM 792 N N . LYS A 1 98 ? 10.299 16.949 -6.754 1.00 80.44 98 LYS A N 1
ATOM 793 C CA . LYS A 1 98 ? 9.968 17.363 -8.128 1.00 80.44 98 LYS A CA 1
ATOM 794 C C . LYS A 1 98 ? 8.460 17.450 -8.355 1.00 80.44 98 LYS A C 1
ATOM 796 O O . LYS A 1 98 ? 7.999 18.424 -8.934 1.00 80.44 98 LYS A O 1
ATOM 801 N N . ARG A 1 99 ? 7.685 16.470 -7.875 1.00 75.12 99 ARG A N 1
ATOM 802 C CA . ARG A 1 99 ? 6.218 16.468 -8.011 1.00 75.12 99 ARG A CA 1
ATOM 803 C C . ARG A 1 99 ? 5.542 17.567 -7.195 1.00 75.12 99 ARG A C 1
ATOM 805 O O . ARG A 1 99 ? 4.569 18.131 -7.679 1.00 75.12 99 ARG A O 1
ATOM 812 N N . ALA A 1 100 ? 6.044 17.882 -6.001 1.00 77.19 100 ALA A N 1
ATOM 813 C CA . ALA A 1 100 ? 5.525 18.993 -5.200 1.00 77.19 100 ALA A CA 1
ATOM 814 C C . ALA A 1 100 ? 5.662 20.337 -5.936 1.00 77.19 100 ALA A C 1
ATOM 816 O O . ALA A 1 100 ? 4.768 21.175 -5.870 1.00 77.19 100 ALA A O 1
ATOM 817 N N . ASN A 1 101 ? 6.735 20.499 -6.714 1.00 76.12 101 ASN A N 1
ATOM 818 C CA . ASN A 1 101 ? 6.979 21.699 -7.513 1.00 76.12 101 ASN A CA 1
ATOM 819 C C . ASN A 1 101 ? 6.122 21.796 -8.790 1.00 76.12 101 ASN A C 1
ATOM 821 O O . ASN A 1 101 ? 6.110 22.855 -9.404 1.00 76.12 101 ASN A O 1
ATOM 825 N N . LEU A 1 102 ? 5.403 20.734 -9.185 1.00 72.00 102 LEU A N 1
ATOM 826 C CA . LEU A 1 102 ? 4.481 20.740 -10.336 1.00 72.00 102 LEU A CA 1
ATOM 827 C C . LEU A 1 102 ? 3.067 21.230 -9.985 1.00 72.00 102 LEU A C 1
ATOM 829 O O . LEU A 1 102 ? 2.237 21.362 -10.876 1.00 72.00 102 LEU A O 1
ATOM 833 N N . VAL A 1 103 ? 2.771 21.446 -8.700 1.00 60.66 103 VAL A N 1
ATOM 834 C CA . VAL A 1 103 ? 1.470 21.952 -8.214 1.00 60.66 103 VAL A CA 1
ATOM 835 C C . VAL A 1 103 ? 1.532 23.472 -7.965 1.00 60.66 103 VAL A C 1
ATOM 837 O O . VAL A 1 103 ? 0.723 24.014 -7.219 1.00 60.66 103 VAL A O 1
ATOM 840 N N . LYS A 1 104 ? 2.519 24.156 -8.554 1.00 48.50 104 LYS A N 1
ATOM 841 C CA . LYS A 1 104 ? 2.608 25.620 -8.578 1.00 48.50 104 LYS A CA 1
ATOM 842 C C . LYS A 1 104 ? 1.990 26.178 -9.848 1.00 48.50 104 LYS A C 1
ATOM 844 O O . LYS A 1 104 ? 2.194 25.548 -10.908 1.00 48.50 104 LYS A O 1
#

Mean predicted aligned error: 6.03 Å

Secondary structure (DSSP, 8-state):
-HHHHHHHHTTEEEEES----TT---HHHHHHHHHHHHH---TT----EEEE-SSSTTEEEEE---HHHHHHHHHHGGGGTTSS-EEEE---HHHHHHHHGGG-